Protein AF-A0A498EK33-F1 (afdb_monomer_lite)

Structure (mmCIF, N/CA/C/O backbone):
data_AF-A0A498EK33-F1
#
_entry.id   AF-A0A498EK33-F1
#
loop_
_atom_site.group_PDB
_atom_site.id
_atom_site.type_symbol
_atom_site.label_atom_id
_atom_site.label_alt_id
_atom_site.label_comp_id
_atom_site.label_asym_id
_atom_site.label_entity_id
_atom_site.label_seq_id
_atom_site.pdbx_PDB_ins_code
_atom_site.Cartn_x
_atom_site.Cartn_y
_atom_site.Cartn_z
_atom_site.occupancy
_atom_site.B_iso_or_equiv
_atom_site.auth_seq_id
_atom_site.auth_comp_id
_atom_site.auth_asym_id
_atom_site.auth_atom_id
_atom_site.pdbx_PDB_model_num
ATOM 1 N N . HIS A 1 1 ? 3.621 -4.346 -9.866 1.00 71.25 1 HIS A N 1
ATOM 2 C CA . HIS A 1 1 ? 2.943 -3.528 -8.829 1.00 71.25 1 HIS A CA 1
ATOM 3 C C . HIS A 1 1 ? 1.526 -3.121 -9.201 1.00 71.25 1 HIS A C 1
ATOM 5 O O . HIS A 1 1 ? 0.666 -3.201 -8.338 1.00 71.25 1 HIS A O 1
ATOM 11 N N . ARG A 1 2 ? 1.240 -2.790 -10.467 1.00 77.56 2 ARG A N 1
ATOM 12 C CA . ARG A 1 2 ? -0.102 -2.423 -10.957 1.00 77.56 2 ARG A CA 1
ATOM 13 C C . ARG A 1 2 ? -1.244 -3.352 -10.504 1.00 77.56 2 ARG A C 1
ATOM 15 O O . ARG A 1 2 ? -2.271 -2.870 -10.050 1.00 77.56 2 ARG A O 1
ATOM 22 N N . ALA A 1 3 ? -1.037 -4.673 -10.522 1.00 79.00 3 ALA A N 1
ATOM 23 C CA . ALA A 1 3 ? -2.036 -5.645 -10.056 1.00 79.00 3 ALA A CA 1
ATOM 24 C C . ALA A 1 3 ? -2.387 -5.533 -8.556 1.00 79.00 3 ALA A C 1
ATOM 26 O O . ALA A 1 3 ? -3.528 -5.795 -8.184 1.00 79.00 3 ALA A O 1
ATOM 27 N N . LEU A 1 4 ? -1.437 -5.124 -7.702 1.00 83.62 4 LEU A N 1
ATOM 28 C CA . LEU A 1 4 ? -1.704 -4.874 -6.278 1.00 83.62 4 LEU A CA 1
ATOM 29 C C . LEU A 1 4 ? -2.615 -3.663 -6.103 1.00 83.62 4 LEU A C 1
ATOM 31 O O . LEU A 1 4 ? -3.610 -3.752 -5.394 1.00 83.62 4 LEU A O 1
ATOM 35 N N . LEU A 1 5 ? -2.302 -2.567 -6.794 1.00 85.81 5 LEU A N 1
ATOM 36 C CA . LEU A 1 5 ? -3.097 -1.340 -6.743 1.00 85.81 5 LEU A CA 1
ATOM 37 C C . LEU A 1 5 ? -4.504 -1.569 -7.299 1.00 85.81 5 LEU A C 1
ATOM 39 O O . LEU A 1 5 ? -5.484 -1.196 -6.667 1.00 85.81 5 LEU A O 1
ATOM 43 N N . HIS A 1 6 ? -4.613 -2.278 -8.424 1.00 85.38 6 HIS A N 1
ATOM 44 C CA . HIS A 1 6 ? -5.902 -2.650 -8.997 1.00 85.38 6 HIS A CA 1
ATOM 45 C C . HIS A 1 6 ? -6.741 -3.486 -8.023 1.00 85.38 6 HIS A C 1
ATOM 47 O O . HIS A 1 6 ? -7.919 -3.207 -7.827 1.00 85.38 6 HIS A O 1
ATOM 53 N N . LYS A 1 7 ? -6.135 -4.483 -7.362 1.00 86.12 7 LYS A N 1
ATOM 54 C CA . LYS A 1 7 ? -6.840 -5.285 -6.357 1.00 86.12 7 LYS A CA 1
ATOM 55 C C . LYS A 1 7 ? -7.275 -4.443 -5.152 1.00 86.12 7 LYS A C 1
ATOM 57 O O . LYS A 1 7 ? -8.360 -4.682 -4.636 1.00 86.12 7 LYS A O 1
ATOM 62 N N . ALA A 1 8 ? -6.470 -3.466 -4.734 1.00 88.56 8 ALA A N 1
ATOM 63 C CA . ALA A 1 8 ? -6.821 -2.549 -3.650 1.00 88.56 8 ALA A CA 1
ATOM 64 C C . ALA A 1 8 ? -8.044 -1.691 -3.989 1.00 88.56 8 ALA A C 1
ATOM 66 O O . ALA A 1 8 ? -8.980 -1.653 -3.196 1.00 88.56 8 ALA A O 1
ATOM 67 N N . PHE A 1 9 ? -8.086 -1.094 -5.183 1.00 88.56 9 PHE A N 1
ATOM 68 C CA . PHE A 1 9 ? -9.266 -0.361 -5.644 1.00 88.56 9 PHE A CA 1
ATOM 69 C C . PHE A 1 9 ? -10.498 -1.263 -5.778 1.00 88.56 9 PHE A C 1
ATOM 71 O O . PHE A 1 9 ? -11.576 -0.891 -5.328 1.00 88.56 9 PHE A O 1
ATOM 78 N N . GLN A 1 10 ? -10.343 -2.483 -6.307 1.00 86.31 10 GLN A N 1
ATOM 79 C CA . GLN A 1 10 ? -11.446 -3.447 -6.374 1.00 86.31 10 GLN A CA 1
ATOM 80 C C . GLN A 1 10 ? -12.017 -3.785 -4.997 1.00 86.31 10 GLN A C 1
ATOM 82 O O . GLN A 1 10 ? -13.231 -3.807 -4.851 1.00 86.31 10 GLN A O 1
ATOM 87 N N . THR A 1 11 ? -11.164 -4.058 -4.007 1.00 85.56 11 THR A N 1
ATOM 88 C CA . THR A 1 11 ? -11.608 -4.331 -2.633 1.00 85.56 11 THR A CA 1
ATOM 89 C C . THR A 1 11 ? -12.319 -3.108 -2.047 1.00 85.56 11 THR A C 1
ATOM 91 O O . THR A 1 11 ? -13.448 -3.224 -1.586 1.00 85.56 11 THR A O 1
ATOM 94 N N . ALA A 1 12 ? -11.716 -1.919 -2.148 1.00 85.25 12 ALA A N 1
ATOM 95 C CA . ALA A 1 12 ? -12.296 -0.698 -1.591 1.00 85.25 12 ALA A CA 1
ATOM 96 C C . ALA A 1 12 ? -13.637 -0.309 -2.243 1.00 85.25 12 ALA A C 1
ATOM 98 O O . ALA A 1 12 ? -14.497 0.256 -1.580 1.00 85.25 12 ALA A O 1
ATOM 99 N N . SER A 1 13 ? -13.843 -0.612 -3.527 1.00 79.75 13 SER A N 1
ATOM 100 C CA . SER A 1 13 ? -15.090 -0.290 -4.231 1.00 79.75 13 SER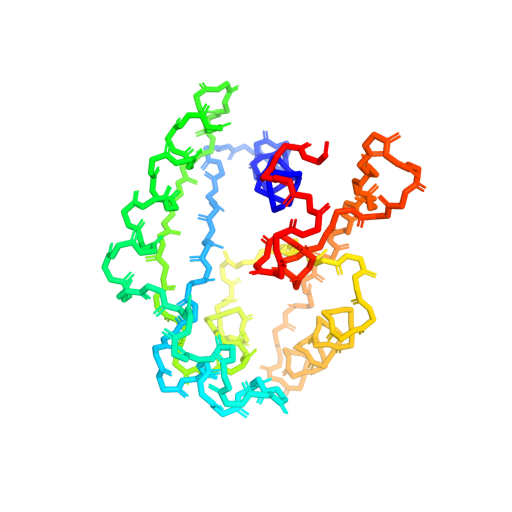 A CA 1
ATOM 101 C C . SER A 1 13 ? -16.193 -1.349 -4.120 1.00 79.75 13 SER A C 1
ATOM 103 O O . SER A 1 13 ? -17.302 -1.080 -4.577 1.00 79.75 13 SER A O 1
ATOM 105 N N . HIS A 1 14 ? -15.925 -2.546 -3.587 1.00 66.31 14 HIS A N 1
ATOM 106 C CA . HIS A 1 14 ? -16.909 -3.642 -3.567 1.00 66.31 14 HIS A CA 1
ATOM 107 C C . HIS A 1 14 ? -17.502 -3.928 -2.178 1.00 66.31 14 HIS A C 1
ATOM 109 O O . HIS A 1 14 ? -18.610 -4.459 -2.100 1.00 66.31 14 HIS A O 1
ATOM 115 N N . ASP A 1 15 ? -16.823 -3.534 -1.098 1.00 56.31 15 ASP A N 1
ATOM 116 C CA . ASP A 1 15 ? -17.245 -3.819 0.277 1.00 56.31 15 ASP A CA 1
ATOM 117 C C . ASP A 1 15 ? -17.952 -2.614 0.936 1.00 56.31 15 ASP A C 1
ATOM 119 O O . ASP A 1 15 ? -17.363 -1.867 1.712 1.00 56.31 15 ASP A O 1
ATOM 123 N N . GLY A 1 16 ? -19.252 -2.430 0.656 1.00 54.56 16 GLY A N 1
ATOM 124 C CA . GLY A 1 16 ? -20.151 -1.612 1.493 1.00 54.56 16 GLY A CA 1
ATOM 125 C C . GLY A 1 16 ? -20.913 -0.466 0.812 1.00 54.56 16 GLY A C 1
ATOM 126 O O . GLY A 1 16 ? -20.858 -0.258 -0.395 1.00 54.56 16 GLY A O 1
ATOM 127 N N . SER A 1 17 ? -21.702 0.263 1.614 1.00 49.25 17 SER A N 1
ATOM 128 C CA . SER A 1 17 ? -22.398 1.491 1.195 1.00 49.25 17 SER A CA 1
ATOM 129 C C . SER A 1 17 ? -21.497 2.703 1.440 1.00 49.25 17 SER A C 1
ATOM 131 O O . SER A 1 17 ? -21.361 3.138 2.581 1.00 49.25 17 SER A O 1
ATOM 133 N N . GLY A 1 18 ? -20.896 3.244 0.382 1.00 60.97 18 GLY A N 1
ATOM 134 C CA . GLY A 1 18 ? -20.038 4.430 0.434 1.00 60.97 18 GLY A CA 1
ATOM 135 C C . GLY A 1 18 ? -18.930 4.386 -0.617 1.00 60.97 18 GLY A C 1
ATOM 136 O O . GLY A 1 18 ? -18.663 3.338 -1.201 1.00 60.97 18 GLY A O 1
ATOM 137 N N . ASP A 1 19 ? -18.286 5.525 -0.852 1.00 72.75 19 ASP A N 1
ATOM 138 C CA . ASP A 1 19 ? -17.071 5.594 -1.662 1.00 72.75 19 ASP A CA 1
ATOM 139 C C . ASP A 1 19 ? -15.907 5.095 -0.793 1.00 72.75 19 ASP A C 1
ATOM 141 O O . ASP A 1 19 ? -15.514 5.763 0.165 1.00 72.75 19 ASP A O 1
ATOM 145 N N . GLY A 1 20 ? -15.399 3.887 -1.059 1.00 85.56 20 GLY A N 1
ATOM 146 C CA . GLY A 1 20 ? -14.288 3.315 -0.292 1.00 85.56 20 GLY A CA 1
ATOM 147 C C . GLY A 1 20 ? -13.011 4.157 -0.349 1.00 85.56 20 GLY A C 1
ATOM 148 O O . GLY A 1 20 ? -12.899 5.124 -1.107 1.00 85.56 20 GLY A O 1
ATOM 149 N N . HIS A 1 21 ? -12.011 3.785 0.448 1.00 90.31 21 HIS A N 1
ATOM 150 C CA . HIS A 1 21 ? -10.757 4.531 0.532 1.00 90.31 21 HIS A CA 1
ATOM 151 C C . HIS A 1 21 ? -9.537 3.607 0.527 1.00 90.31 21 HIS A C 1
ATOM 153 O O . HIS A 1 21 ? -9.468 2.642 1.286 1.00 90.31 21 HIS A O 1
ATOM 159 N N . VAL A 1 22 ? -8.556 3.914 -0.323 1.00 90.44 22 VAL A N 1
ATOM 160 C CA . VAL A 1 22 ? -7.307 3.158 -0.458 1.00 90.44 22 VAL A CA 1
ATOM 161 C C . VAL A 1 22 ? -6.149 3.939 0.155 1.00 90.44 22 VAL A C 1
ATOM 163 O O . VAL A 1 22 ? -5.768 4.999 -0.335 1.00 90.44 22 VAL A O 1
ATOM 166 N N . ILE A 1 23 ? -5.515 3.367 1.178 1.00 90.25 23 ILE A N 1
ATOM 167 C CA . ILE A 1 23 ? -4.294 3.920 1.772 1.00 90.25 23 ILE A CA 1
ATOM 168 C C . ILE A 1 23 ? -3.088 3.206 1.167 1.00 90.25 23 ILE A C 1
ATOM 170 O O . ILE A 1 23 ? -2.893 2.006 1.374 1.00 90.25 23 ILE A O 1
ATOM 174 N N . VAL A 1 24 ? -2.242 3.946 0.452 1.00 88.81 24 VAL A N 1
ATOM 175 C CA . VAL A 1 24 ? -1.009 3.407 -0.128 1.00 88.81 24 VAL A CA 1
ATOM 176 C C . VAL A 1 24 ? 0.196 3.917 0.647 1.00 88.81 24 VAL A C 1
ATOM 178 O O . VAL A 1 24 ? 0.567 5.087 0.581 1.00 88.81 24 VAL A O 1
ATOM 181 N N . GLY A 1 25 ? 0.840 3.012 1.379 1.00 87.81 25 GLY A N 1
ATOM 182 C CA . GLY A 1 25 ? 2.073 3.310 2.092 1.00 87.81 25 GLY A CA 1
ATOM 183 C C . GLY A 1 25 ? 3.290 3.335 1.163 1.00 87.81 25 GLY A C 1
ATOM 184 O O . GLY A 1 25 ? 3.646 2.314 0.573 1.00 87.81 25 GLY A O 1
ATOM 185 N N . LEU A 1 26 ? 3.972 4.478 1.074 1.00 85.38 26 LEU A N 1
ATOM 186 C CA . LEU A 1 26 ? 5.236 4.630 0.358 1.00 85.38 26 LEU A CA 1
ATOM 187 C C . LEU A 1 26 ? 6.408 4.685 1.343 1.00 85.38 26 LEU A C 1
ATOM 189 O O . LEU A 1 26 ? 6.521 5.600 2.154 1.00 85.38 26 LEU A O 1
ATOM 193 N N . THR A 1 27 ? 7.315 3.715 1.240 1.00 83.38 27 THR A N 1
ATOM 194 C CA . THR A 1 27 ? 8.515 3.611 2.085 1.00 83.38 27 THR A CA 1
ATOM 195 C C . THR A 1 27 ? 9.395 4.859 1.988 1.00 83.38 27 THR A C 1
ATOM 197 O O . THR A 1 27 ? 9.815 5.250 0.885 1.00 83.38 27 THR A O 1
ATOM 200 N N . SER A 1 28 ? 9.712 5.438 3.146 1.00 81.50 28 SER A N 1
ATOM 201 C CA . SER A 1 28 ? 10.662 6.535 3.288 1.00 81.50 28 SER A CA 1
ATOM 202 C C . SER A 1 28 ? 12.082 6.121 2.873 1.00 81.50 28 SER A C 1
ATOM 204 O O . SER A 1 28 ? 12.386 4.924 2.819 1.00 81.50 28 SER A O 1
ATOM 206 N N . PRO A 1 29 ? 12.962 7.070 2.509 1.00 76.06 29 PRO A N 1
ATOM 207 C CA . PRO A 1 29 ? 14.363 6.765 2.207 1.00 76.06 29 PRO A CA 1
ATOM 208 C C . PRO A 1 29 ? 15.083 6.017 3.340 1.00 76.06 29 PRO A C 1
ATOM 210 O O . PRO A 1 29 ? 15.837 5.076 3.085 1.00 76.06 29 PRO A O 1
ATOM 213 N N . GLU A 1 30 ? 14.810 6.393 4.587 1.00 75.56 30 GLU A N 1
ATOM 214 C CA . GLU A 1 30 ? 15.437 5.834 5.784 1.00 75.56 30 GLU A CA 1
ATOM 215 C C . GLU A 1 30 ? 15.019 4.369 5.958 1.00 75.56 30 GLU A C 1
ATOM 217 O O . GLU A 1 30 ? 15.859 3.468 5.966 1.00 75.56 30 GLU A O 1
ATOM 222 N N . LEU A 1 31 ? 13.709 4.106 5.931 1.00 72.25 31 LEU A N 1
ATOM 223 C CA . LEU A 1 31 ? 13.169 2.753 6.032 1.00 72.25 31 LEU A CA 1
ATOM 224 C C . LEU A 1 31 ? 13.570 1.877 4.834 1.00 72.25 31 LEU A C 1
ATOM 226 O O . LEU A 1 31 ? 13.773 0.664 4.962 1.00 72.25 31 LEU A O 1
ATOM 230 N N . ALA A 1 32 ? 13.686 2.470 3.644 1.00 69.12 32 ALA A N 1
ATOM 231 C CA . ALA A 1 32 ? 14.138 1.761 2.455 1.00 69.12 32 ALA A CA 1
ATOM 232 C C . ALA A 1 32 ? 15.591 1.289 2.585 1.00 69.12 32 ALA A C 1
ATOM 234 O O . ALA A 1 32 ? 15.916 0.221 2.067 1.00 69.12 32 ALA A O 1
ATOM 235 N N . THR A 1 33 ? 16.426 2.045 3.297 1.00 69.25 33 THR A N 1
ATOM 236 C CA . THR A 1 33 ? 17.821 1.687 3.570 1.00 69.25 33 THR A CA 1
ATOM 237 C C . THR A 1 33 ? 17.910 0.539 4.576 1.00 69.25 33 THR A C 1
ATOM 239 O O . THR A 1 33 ? 18.641 -0.418 4.350 1.00 69.25 33 THR A O 1
ATOM 242 N N . GLU A 1 34 ? 17.105 0.571 5.640 1.00 66.50 34 GLU A N 1
ATOM 243 C CA . GLU A 1 34 ? 17.126 -0.454 6.696 1.00 66.50 34 GLU A CA 1
ATOM 244 C C . GLU A 1 34 ? 16.533 -1.803 6.267 1.00 66.50 34 GLU A C 1
ATOM 246 O O . GLU A 1 34 ? 16.952 -2.868 6.718 1.00 66.50 34 GLU A O 1
ATOM 251 N N . THR A 1 35 ? 15.509 -1.782 5.411 1.00 64.50 35 THR A N 1
ATOM 252 C CA . THR A 1 35 ? 14.713 -2.986 5.114 1.00 64.50 35 THR A CA 1
ATOM 253 C C . THR A 1 35 ? 15.159 -3.747 3.869 1.00 64.50 35 THR A C 1
ATOM 255 O O . THR A 1 35 ? 14.641 -4.850 3.604 1.00 64.50 35 THR A O 1
ATOM 258 N N . ARG A 1 36 ? 16.086 -3.169 3.097 1.00 68.25 36 ARG A N 1
ATOM 259 C CA . ARG A 1 36 ? 16.642 -3.760 1.879 1.00 68.25 36 ARG A CA 1
ATOM 260 C C . ARG A 1 36 ? 17.936 -4.495 2.181 1.00 68.25 36 ARG A C 1
ATOM 262 O O . ARG A 1 36 ? 18.783 -4.037 2.928 1.00 68.25 36 ARG A O 1
ATOM 269 N N . SER A 1 37 ? 18.065 -5.665 1.569 1.00 60.38 37 SER A N 1
ATOM 270 C CA . SER A 1 37 ? 19.197 -6.567 1.782 1.00 60.38 37 SER A CA 1
ATOM 271 C C . SER A 1 37 ? 20.459 -6.157 1.018 1.00 60.38 37 SER A C 1
ATOM 273 O O . SER A 1 37 ? 21.496 -6.775 1.215 1.00 60.38 37 SER A O 1
ATOM 275 N N . ASP A 1 38 ? 20.370 -5.155 0.143 1.00 60.66 38 ASP A N 1
ATOM 276 C CA . ASP A 1 38 ? 21.450 -4.746 -0.749 1.00 60.66 38 ASP A CA 1
ATOM 277 C C . ASP A 1 38 ? 21.523 -3.206 -0.819 1.00 60.66 38 ASP A C 1
ATOM 279 O O . ASP A 1 38 ? 20.534 -2.575 -1.212 1.00 60.66 38 ASP A O 1
ATOM 283 N N . PRO A 1 39 ? 22.660 -2.593 -0.442 1.00 57.66 39 PRO A N 1
ATOM 284 C CA . PRO A 1 39 ? 22.843 -1.144 -0.470 1.00 57.66 39 PRO A CA 1
ATOM 285 C C . PRO A 1 39 ? 22.796 -0.547 -1.884 1.00 57.66 39 PRO A C 1
ATOM 287 O O . PRO A 1 39 ? 22.328 0.575 -2.054 1.00 57.66 39 PRO A O 1
ATOM 290 N N . THR A 1 40 ? 23.202 -1.292 -2.918 1.00 58.06 40 THR A N 1
ATOM 291 C CA . THR A 1 40 ? 23.188 -0.796 -4.312 1.00 58.06 40 THR A CA 1
ATOM 292 C C . THR A 1 40 ? 21.760 -0.552 -4.809 1.00 58.06 40 THR A C 1
ATOM 294 O O . THR A 1 40 ? 21.477 0.384 -5.556 1.00 58.06 40 THR A O 1
ATOM 297 N N . HIS A 1 41 ? 20.810 -1.330 -4.289 1.00 59.62 41 HIS A N 1
ATOM 298 C CA . HIS A 1 41 ? 19.385 -1.155 -4.537 1.00 59.62 41 HIS A CA 1
ATOM 299 C C . HIS A 1 41 ? 18.784 0.080 -3.844 1.00 59.62 41 HIS A C 1
ATOM 301 O O . HIS A 1 41 ? 17.635 0.432 -4.139 1.00 59.62 41 HIS A O 1
ATOM 307 N N . VAL A 1 42 ? 19.502 0.696 -2.901 1.00 60.47 42 VAL A N 1
ATOM 308 C CA . VAL A 1 42 ? 19.120 1.961 -2.258 1.00 60.47 42 VAL A CA 1
ATOM 309 C C . VAL A 1 42 ? 19.562 3.138 -3.118 1.00 60.47 42 VAL A C 1
ATOM 311 O O . VAL A 1 42 ? 18.776 4.050 -3.325 1.00 60.47 42 VAL A O 1
ATOM 314 N N . GLU A 1 43 ? 20.753 3.087 -3.711 1.00 57.91 43 GLU A N 1
ATOM 315 C CA . GLU A 1 43 ? 21.229 4.136 -4.629 1.00 57.91 43 GLU A CA 1
ATOM 316 C C . GLU A 1 43 ? 20.405 4.200 -5.925 1.00 57.91 43 GLU A C 1
ATOM 318 O O . GLU A 1 43 ? 20.209 5.264 -6.501 1.00 57.91 43 GLU A O 1
ATOM 323 N N . GLN A 1 44 ? 19.854 3.063 -6.354 1.00 60.19 44 GLN A N 1
ATOM 324 C CA . GLN A 1 44 ? 18.931 2.980 -7.490 1.00 60.19 44 GLN A CA 1
ATOM 325 C C . GLN A 1 44 ? 17.481 3.361 -7.141 1.00 60.19 44 GLN A C 1
ATOM 327 O O . GLN A 1 44 ? 16.602 3.321 -8.007 1.00 60.19 44 GLN A O 1
ATOM 332 N N . LEU A 1 45 ? 17.175 3.679 -5.878 1.00 65.62 45 LEU A N 1
ATOM 333 C CA . LEU A 1 45 ? 15.896 4.296 -5.547 1.00 65.62 45 LEU A CA 1
ATOM 334 C C . LEU A 1 45 ? 15.955 5.769 -5.937 1.00 65.62 45 LEU A C 1
ATOM 336 O O . LEU A 1 45 ? 16.693 6.545 -5.340 1.00 65.62 45 LEU A O 1
ATOM 340 N N . GLY A 1 46 ? 15.110 6.159 -6.891 1.00 69.56 46 GLY A N 1
ATOM 341 C CA . GLY A 1 46 ? 14.847 7.571 -7.157 1.00 69.56 46 GLY A CA 1
ATOM 342 C C . GLY A 1 46 ? 14.391 8.317 -5.897 1.00 69.56 46 GLY A C 1
ATOM 343 O O . GLY A 1 46 ? 13.969 7.702 -4.899 1.00 69.56 46 GLY A O 1
ATOM 344 N N . ALA A 1 47 ? 14.455 9.650 -5.956 1.00 83.12 47 ALA A N 1
ATOM 345 C CA . ALA A 1 47 ? 14.070 10.504 -4.843 1.00 83.12 47 ALA A CA 1
ATOM 346 C C . ALA A 1 47 ? 12.654 10.157 -4.362 1.00 83.12 47 ALA A C 1
ATOM 348 O O . ALA A 1 47 ? 11.800 9.702 -5.129 1.00 83.12 47 ALA A O 1
ATOM 349 N N . TYR A 1 48 ? 12.405 10.325 -3.064 1.00 83.75 48 TYR A N 1
ATOM 350 C CA . TYR A 1 48 ? 11.096 10.016 -2.488 1.00 83.75 48 TYR A CA 1
ATOM 351 C C . TYR A 1 48 ? 9.964 10.737 -3.232 1.00 83.75 48 TYR A C 1
ATOM 353 O O . TYR A 1 48 ? 8.959 10.107 -3.559 1.00 83.75 48 TYR A O 1
ATOM 361 N N . ASP A 1 49 ? 10.165 12.013 -3.567 1.00 85.12 49 ASP A N 1
ATOM 362 C CA . ASP A 1 49 ? 9.173 12.829 -4.269 1.00 85.12 49 ASP A CA 1
ATOM 363 C C . ASP A 1 49 ? 8.927 12.362 -5.708 1.00 85.12 49 ASP A C 1
ATOM 365 O O . ASP A 1 49 ? 7.777 12.349 -6.152 1.00 85.12 49 ASP A O 1
ATOM 369 N N . ASP A 1 50 ? 9.958 11.880 -6.408 1.00 86.69 50 ASP A N 1
ATOM 370 C CA . ASP A 1 50 ? 9.806 11.288 -7.743 1.00 86.69 50 ASP A CA 1
ATOM 371 C C . ASP A 1 50 ? 8.975 10.004 -7.666 1.00 86.69 50 ASP A C 1
ATOM 373 O O . ASP A 1 50 ? 8.020 9.815 -8.420 1.00 86.69 50 ASP A O 1
ATOM 377 N N . ARG A 1 51 ? 9.284 9.135 -6.692 1.00 88.25 51 ARG A N 1
ATOM 378 C CA . ARG A 1 51 ? 8.528 7.897 -6.449 1.00 88.25 51 ARG A CA 1
ATOM 379 C C . ARG A 1 51 ? 7.083 8.183 -6.061 1.00 88.25 51 ARG A C 1
ATOM 381 O O . ARG A 1 51 ? 6.186 7.487 -6.529 1.00 88.25 51 ARG A O 1
ATOM 388 N N . ARG A 1 52 ? 6.853 9.198 -5.223 1.00 90.50 52 ARG A N 1
ATOM 389 C CA . ARG A 1 52 ? 5.514 9.647 -4.830 1.00 90.50 52 ARG A CA 1
ATOM 390 C C . ARG A 1 52 ? 4.739 10.159 -6.038 1.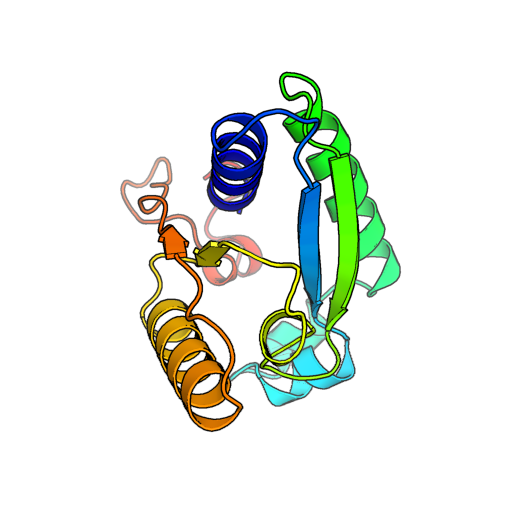00 90.50 52 ARG A C 1
ATOM 392 O O . ARG A 1 52 ? 3.582 9.793 -6.196 1.00 90.50 52 ARG A O 1
ATOM 399 N N . SER A 1 53 ? 5.362 10.979 -6.879 1.00 89.25 53 SER A N 1
ATOM 400 C CA . SER A 1 53 ? 4.715 11.580 -8.052 1.00 89.25 53 SER A CA 1
ATOM 401 C C . SER A 1 53 ? 4.380 10.535 -9.116 1.00 89.25 53 SER A C 1
ATOM 403 O O . SER A 1 53 ? 3.275 10.540 -9.660 1.00 89.25 53 SER A O 1
ATOM 405 N N . ALA A 1 54 ? 5.291 9.587 -9.355 1.00 88.56 54 ALA A N 1
ATOM 406 C CA . ALA A 1 54 ? 5.039 8.444 -10.227 1.00 88.56 54 ALA A CA 1
ATOM 407 C C . ALA A 1 54 ? 3.894 7.570 -9.690 1.00 88.56 54 ALA A C 1
ATOM 409 O O . ALA A 1 54 ? 2.991 7.208 -10.439 1.00 88.56 54 ALA A O 1
ATOM 410 N N . LEU A 1 55 ? 3.889 7.281 -8.383 1.00 88.06 55 LEU A N 1
ATOM 411 C CA . LEU A 1 55 ? 2.815 6.520 -7.747 1.00 88.06 55 LEU A CA 1
ATOM 412 C C . LEU A 1 55 ? 1.466 7.243 -7.835 1.00 88.06 55 LEU A C 1
ATOM 414 O O . LEU A 1 55 ? 0.476 6.603 -8.162 1.00 88.06 55 LEU A O 1
ATOM 418 N N . ALA A 1 56 ? 1.423 8.550 -7.572 1.00 90.50 56 ALA A N 1
ATOM 419 C CA . ALA A 1 56 ? 0.200 9.344 -7.686 1.00 90.50 56 ALA A CA 1
ATOM 420 C C . ALA A 1 56 ? -0.366 9.294 -9.111 1.00 90.50 56 ALA A C 1
ATOM 422 O O . ALA A 1 56 ? -1.536 8.984 -9.288 1.00 90.50 56 ALA A O 1
ATOM 423 N N . SER A 1 57 ? 0.492 9.471 -10.121 1.00 90.94 57 SER A N 1
ATOM 424 C CA . SER A 1 57 ? 0.082 9.401 -11.530 1.00 90.94 57 SER A CA 1
ATOM 425 C C . SER A 1 57 ? -0.495 8.029 -11.904 1.00 90.94 57 SER A C 1
ATOM 427 O O . SER A 1 57 ? -1.485 7.946 -12.625 1.00 90.94 57 SER A O 1
ATOM 429 N N . GLU A 1 58 ? 0.100 6.942 -11.403 1.00 88.56 58 GLU A N 1
ATOM 430 C CA . GLU A 1 58 ? -0.430 5.588 -11.608 1.00 88.56 58 GLU A CA 1
ATOM 431 C C . GLU A 1 58 ? -1.752 5.360 -10.864 1.00 88.56 58 GLU A C 1
ATOM 433 O O . GLU A 1 58 ? -2.647 4.714 -11.404 1.00 88.56 58 GLU A O 1
ATOM 438 N N . LEU A 1 59 ? -1.894 5.870 -9.636 1.00 90.19 59 LEU A N 1
ATOM 439 C CA . LEU A 1 59 ? -3.130 5.755 -8.858 1.00 90.19 59 LEU A CA 1
ATOM 440 C C . LEU A 1 59 ? -4.278 6.539 -9.495 1.00 90.19 59 LEU A C 1
ATOM 442 O O . LEU A 1 59 ? -5.381 6.005 -9.550 1.00 90.19 59 LEU A O 1
ATOM 446 N N . ASP A 1 60 ? -4.017 7.732 -10.032 1.00 89.75 60 ASP A N 1
ATOM 447 C CA . ASP A 1 60 ? -5.011 8.520 -10.770 1.00 89.75 60 ASP A CA 1
ATOM 448 C C . ASP A 1 60 ? -5.542 7.747 -11.984 1.00 89.75 60 ASP A C 1
ATOM 450 O O . ASP A 1 60 ? -6.751 7.614 -12.161 1.00 89.75 60 ASP A O 1
ATOM 454 N N . GLN A 1 61 ? -4.648 7.160 -12.787 1.00 89.19 61 GLN A N 1
ATOM 455 C CA . GLN A 1 61 ? -5.039 6.379 -13.967 1.00 89.19 61 GLN A CA 1
ATOM 456 C C . GLN A 1 61 ? -5.754 5.070 -13.608 1.00 89.19 61 GLN A C 1
ATOM 458 O O . GLN A 1 61 ? -6.674 4.641 -14.299 1.00 89.19 61 GLN A O 1
ATOM 463 N N . LEU A 1 62 ? -5.300 4.384 -12.557 1.00 86.38 62 LEU A N 1
ATOM 464 C CA . LEU A 1 62 ? -5.880 3.110 -12.131 1.00 86.38 62 LEU A CA 1
ATOM 465 C C . LEU A 1 62 ? -7.201 3.268 -11.393 1.00 86.38 62 LEU A C 1
ATOM 467 O O . LEU A 1 62 ? -8.007 2.341 -11.438 1.00 86.38 62 LEU A O 1
ATOM 471 N N . GLY A 1 63 ? -7.375 4.385 -10.692 1.00 86.50 63 GLY A N 1
ATOM 472 C CA . GLY A 1 63 ? -8.550 4.709 -9.898 1.00 86.50 63 GLY A CA 1
ATOM 473 C C . GLY A 1 63 ? -9.725 5.212 -10.732 1.00 86.50 63 GLY A C 1
ATOM 474 O O . GLY A 1 63 ? -10.851 5.085 -10.279 1.00 86.50 63 GLY A O 1
ATOM 475 N N . GLU A 1 64 ? -9.502 5.702 -11.958 1.00 87.31 64 GLU A N 1
ATOM 476 C CA . GLU A 1 64 ? -10.546 6.256 -12.840 1.00 87.31 64 GLU A CA 1
ATOM 477 C C . GLU A 1 64 ? -11.825 5.391 -12.990 1.00 87.31 64 GLU A C 1
ATOM 479 O O . GLU A 1 64 ? -12.922 5.950 -12.933 1.00 87.31 64 GLU A O 1
ATOM 484 N N . PRO A 1 65 ? -11.759 4.050 -13.144 1.00 87.56 65 PRO A N 1
ATOM 485 C CA . PRO A 1 65 ? -12.961 3.216 -13.233 1.00 87.56 65 PRO A CA 1
ATOM 486 C C . PRO A 1 65 ? -13.606 2.883 -11.873 1.00 87.56 65 PRO A C 1
ATOM 488 O O . PRO A 1 65 ? -14.603 2.159 -11.839 1.00 87.56 65 PRO A O 1
ATOM 491 N N . TYR A 1 66 ? -13.046 3.362 -10.761 1.00 86.44 66 TYR A N 1
ATOM 492 C CA . TYR A 1 66 ? -13.480 3.071 -9.397 1.00 86.44 66 TYR A CA 1
ATOM 493 C C . TYR A 1 66 ? -14.033 4.324 -8.717 1.00 86.44 66 TYR A C 1
ATOM 495 O O . TYR A 1 66 ? -13.601 5.443 -8.970 1.00 86.44 66 TYR A O 1
ATOM 503 N N . THR A 1 67 ? -14.981 4.138 -7.800 1.00 85.56 67 THR A N 1
ATOM 504 C CA . THR A 1 67 ? -15.483 5.234 -6.953 1.00 85.56 67 THR A CA 1
ATOM 505 C C . THR A 1 67 ? -14.613 5.462 -5.720 1.00 85.56 67 THR A C 1
ATOM 507 O O . THR A 1 67 ? -14.752 6.478 -5.045 1.00 85.56 67 THR A O 1
ATOM 510 N N . ALA A 1 68 ? -13.719 4.518 -5.407 1.00 88.38 68 ALA A N 1
ATOM 511 C CA . ALA A 1 68 ? -12.876 4.605 -4.229 1.00 88.38 68 ALA A CA 1
ATOM 512 C C . ALA A 1 68 ? -11.845 5.735 -4.360 1.00 88.38 68 ALA A C 1
ATOM 514 O O . ALA A 1 68 ? -11.132 5.853 -5.357 1.00 88.38 68 ALA A O 1
ATOM 515 N N . THR A 1 69 ? -11.734 6.537 -3.307 1.00 90.62 69 THR A N 1
ATOM 516 C CA . THR A 1 69 ? -10.693 7.561 -3.172 1.00 90.62 69 THR A CA 1
ATOM 517 C C . THR A 1 69 ? -9.378 6.932 -2.715 1.00 90.62 69 THR A C 1
ATOM 519 O O . THR A 1 69 ? -9.345 5.774 -2.296 1.00 90.62 69 THR A O 1
ATOM 522 N N . TYR A 1 70 ? -8.275 7.681 -2.770 1.00 93.06 70 TYR A N 1
ATOM 523 C CA . TYR A 1 70 ? -6.992 7.190 -2.278 1.00 93.06 70 TYR A CA 1
ATOM 524 C C . TYR A 1 70 ? -6.181 8.270 -1.557 1.00 93.06 70 TYR A C 1
ATOM 526 O O . TYR A 1 70 ? -6.337 9.465 -1.808 1.00 93.06 70 TYR A O 1
ATOM 534 N N . GLU A 1 71 ? -5.273 7.835 -0.686 1.00 92.06 71 GLU A N 1
ATOM 535 C CA . GLU A 1 71 ? -4.216 8.666 -0.116 1.00 92.06 71 GLU A CA 1
ATOM 536 C C . GLU A 1 71 ? -2.858 7.949 -0.170 1.00 92.06 71 GLU A C 1
ATOM 538 O O . GLU A 1 71 ? -2.772 6.720 -0.103 1.00 92.06 71 GLU A O 1
ATOM 543 N N . ILE A 1 72 ? -1.775 8.724 -0.283 1.00 91.12 72 ILE A N 1
ATOM 544 C CA . ILE A 1 72 ? -0.404 8.209 -0.189 1.00 91.12 72 ILE A CA 1
ATOM 545 C C . ILE A 1 72 ? 0.181 8.649 1.147 1.00 91.12 72 ILE A C 1
ATOM 547 O O . ILE A 1 72 ? 0.358 9.846 1.384 1.00 91.12 72 ILE A O 1
ATOM 551 N N . VAL A 1 73 ? 0.548 7.682 1.984 1.00 90.00 73 VAL A N 1
ATOM 552 C CA . VAL A 1 73 ? 1.134 7.927 3.307 1.00 90.00 73 VAL A CA 1
ATOM 553 C C . VAL A 1 73 ? 2.601 7.520 3.299 1.00 90.00 73 VAL A C 1
ATOM 555 O O . VAL A 1 73 ? 2.963 6.462 2.785 1.00 90.00 73 VAL A O 1
ATOM 558 N N . ARG A 1 74 ? 3.465 8.353 3.883 1.00 86.75 74 ARG A N 1
ATOM 559 C CA . ARG A 1 74 ? 4.871 7.999 4.102 1.00 86.75 74 ARG A CA 1
ATOM 560 C C . ARG A 1 74 ? 4.958 6.898 5.158 1.00 86.75 74 ARG A C 1
ATOM 562 O O . ARG A 1 74 ? 4.380 7.028 6.232 1.00 86.75 74 ARG A O 1
ATOM 569 N N . LEU A 1 75 ? 5.687 5.828 4.859 1.00 84.31 75 LEU A N 1
ATOM 570 C CA . LEU A 1 75 ? 6.007 4.787 5.830 1.00 84.31 75 LEU A CA 1
ATOM 571 C C . LEU A 1 75 ? 7.414 5.004 6.363 1.00 84.31 75 LEU A C 1
ATOM 573 O O . LEU A 1 75 ? 8.380 4.821 5.619 1.00 84.31 75 LEU A O 1
ATOM 577 N N . ASP A 1 76 ? 7.506 5.346 7.642 1.00 81.69 76 ASP A N 1
ATOM 578 C CA . ASP A 1 76 ? 8.773 5.481 8.362 1.00 81.69 76 ASP A CA 1
ATOM 579 C C . ASP A 1 76 ? 9.129 4.227 9.178 1.00 81.69 76 ASP A C 1
ATOM 581 O O . ASP A 1 76 ? 10.270 4.072 9.597 1.00 81.69 76 ASP A O 1
ATOM 585 N N . ASP A 1 77 ? 8.195 3.279 9.316 1.00 79.31 77 ASP A N 1
ATOM 586 C CA . ASP A 1 77 ? 8.435 1.953 9.888 1.00 79.31 77 ASP A CA 1
ATOM 587 C C . ASP A 1 77 ? 7.791 0.817 9.062 1.00 79.31 77 ASP A C 1
ATOM 589 O O . ASP A 1 77 ? 7.034 1.030 8.111 1.00 79.31 77 ASP A O 1
ATOM 593 N N . THR A 1 78 ? 8.130 -0.431 9.405 1.00 71.19 78 THR A N 1
ATOM 594 C CA . THR A 1 78 ? 7.684 -1.626 8.660 1.00 71.19 78 THR A CA 1
ATOM 595 C C . THR A 1 78 ? 6.212 -2.002 8.823 1.00 71.19 78 THR A C 1
ATOM 597 O O . THR A 1 78 ? 5.729 -2.811 8.027 1.00 71.19 78 THR A O 1
ATOM 600 N N . GLN A 1 79 ? 5.533 -1.472 9.838 1.00 71.06 79 GLN A N 1
ATOM 601 C CA . GLN A 1 79 ? 4.142 -1.779 10.166 1.00 71.06 79 GLN A CA 1
ATOM 602 C C . GLN A 1 79 ? 3.195 -0.759 9.528 1.00 71.06 79 GLN A C 1
ATOM 604 O O . GLN A 1 79 ? 2.127 -1.114 9.026 1.00 71.06 79 GLN A O 1
ATOM 609 N N . GLY A 1 80 ? 3.621 0.504 9.488 1.00 73.94 80 GLY A N 1
ATOM 610 C CA . GLY A 1 80 ? 2.846 1.601 8.946 1.00 73.94 80 GLY A CA 1
ATOM 611 C C . GLY A 1 80 ? 1.576 1.899 9.749 1.00 73.94 80 GLY A C 1
ATOM 612 O O . GLY A 1 80 ? 1.341 1.339 10.822 1.00 73.94 80 GLY A O 1
ATOM 613 N N . PRO A 1 81 ? 0.693 2.759 9.213 1.00 75.75 81 PRO A N 1
ATOM 614 C CA . PRO A 1 81 ? -0.523 3.172 9.911 1.00 75.75 81 PRO A CA 1
ATOM 615 C C . PRO A 1 81 ? -1.509 2.013 10.136 1.00 75.75 81 PRO A C 1
ATOM 617 O O . PRO A 1 81 ? -2.362 2.085 11.017 1.00 75.75 81 PRO A O 1
ATOM 620 N N . ALA A 1 82 ? -1.384 0.922 9.376 1.00 79.69 82 ALA A N 1
ATOM 621 C CA . ALA A 1 82 ? -2.277 -0.230 9.450 1.00 79.69 82 ALA A CA 1
ATOM 622 C C . ALA A 1 82 ? -2.217 -0.971 10.800 1.00 79.69 82 ALA A C 1
ATOM 624 O O . ALA A 1 82 ? -3.140 -1.716 11.124 1.00 79.69 82 ALA A O 1
ATOM 625 N N . ALA A 1 83 ? -1.169 -0.779 11.607 1.00 78.12 83 ALA A N 1
ATOM 626 C CA . ALA A 1 83 ? -1.071 -1.411 12.925 1.00 78.12 83 ALA A CA 1
ATOM 627 C C . ALA A 1 83 ? -1.996 -0.776 13.968 1.00 78.12 83 ALA A C 1
ATOM 629 O O . ALA A 1 83 ? -2.432 -1.457 14.891 1.00 78.12 83 ALA A O 1
ATOM 630 N N . THR A 1 84 ? -2.295 0.515 13.823 1.00 81.00 84 THR A N 1
ATOM 631 C CA . THR A 1 84 ? -2.966 1.315 14.858 1.00 81.00 84 THR A CA 1
ATOM 632 C C . THR A 1 84 ? -4.293 1.906 14.399 1.00 81.00 84 THR A C 1
ATOM 634 O O . THR A 1 84 ? -5.132 2.242 15.233 1.00 81.00 84 THR A O 1
ATOM 637 N N . ARG A 1 85 ? -4.517 2.011 13.085 1.00 83.44 85 ARG A N 1
ATOM 638 C CA . ARG A 1 85 ? -5.768 2.513 12.514 1.00 83.44 85 ARG A CA 1
ATOM 639 C C . ARG A 1 85 ? -6.907 1.511 12.692 1.00 83.44 85 ARG A C 1
ATOM 641 O O . ARG A 1 85 ? -6.878 0.407 12.144 1.00 83.44 85 ARG A O 1
ATOM 648 N N . ALA A 1 86 ? -7.907 1.902 13.478 1.00 84.19 86 ALA A N 1
ATOM 649 C CA . ALA A 1 86 ? -9.124 1.122 13.702 1.00 84.19 86 ALA A CA 1
ATOM 650 C C . ALA A 1 86 ? -10.130 1.239 12.542 1.00 84.19 86 ALA A C 1
ATOM 652 O O . ALA A 1 86 ? -11.026 0.414 12.440 1.00 84.19 86 ALA A O 1
ATOM 653 N N . ASP A 1 87 ? -9.959 2.237 11.675 1.00 84.62 87 ASP A N 1
ATOM 654 C CA . ASP A 1 87 ? -10.792 2.554 10.510 1.00 84.62 87 ASP A CA 1
ATOM 655 C C . ASP A 1 87 ? -10.337 1.845 9.222 1.00 84.62 87 ASP A C 1
ATOM 657 O O . ASP A 1 87 ? -10.643 2.295 8.124 1.00 84.62 87 ASP A O 1
ATOM 661 N N . VAL A 1 88 ? -9.561 0.765 9.350 1.00 87.38 88 VAL A N 1
ATOM 662 C CA . VAL A 1 88 ? -9.074 -0.032 8.217 1.00 87.38 88 VAL A CA 1
ATOM 663 C C . VAL A 1 88 ? -9.593 -1.454 8.356 1.00 87.38 88 VAL A C 1
ATOM 665 O O . VAL A 1 88 ? -9.353 -2.101 9.379 1.00 87.38 88 VAL A O 1
ATOM 668 N N . ASP A 1 89 ? -10.247 -1.936 7.300 1.00 88.38 89 ASP A N 1
ATOM 669 C CA . ASP A 1 89 ? -10.899 -3.249 7.265 1.00 88.38 89 ASP A CA 1
ATOM 670 C C . ASP A 1 89 ? -10.035 -4.328 6.593 1.00 88.38 89 ASP A C 1
ATOM 672 O O . ASP A 1 89 ? -10.039 -5.493 6.998 1.00 88.38 89 ASP A O 1
ATOM 676 N N . ALA A 1 90 ? -9.240 -3.941 5.591 1.00 89.69 90 ALA A N 1
ATOM 677 C CA . ALA A 1 90 ? -8.503 -4.873 4.745 1.00 89.69 90 ALA A CA 1
ATOM 678 C C . ALA A 1 90 ? -7.058 -4.433 4.465 1.00 89.69 90 ALA A C 1
ATOM 680 O O . ALA A 1 90 ? -6.716 -3.251 4.457 1.00 89.69 90 ALA A O 1
ATOM 681 N N . LEU A 1 91 ? -6.202 -5.416 4.183 1.00 89.88 91 LEU A N 1
ATOM 682 C CA . LEU A 1 91 ? -4.825 -5.247 3.737 1.00 89.88 91 LEU A CA 1
ATOM 683 C C . LEU A 1 91 ? -4.620 -5.980 2.411 1.00 89.88 91 LEU A C 1
ATOM 685 O O . LEU A 1 91 ? -4.737 -7.204 2.338 1.00 89.88 91 LEU A O 1
ATOM 689 N N . VAL A 1 92 ? -4.211 -5.252 1.373 1.00 88.25 92 VAL A N 1
ATOM 690 C CA . VAL A 1 92 ? -3.747 -5.869 0.126 1.00 88.25 92 VAL A CA 1
ATOM 691 C C . VAL A 1 92 ? -2.241 -6.097 0.197 1.00 88.25 92 VAL A C 1
ATOM 693 O O . VAL A 1 92 ? -1.454 -5.151 0.212 1.00 88.25 92 VAL A O 1
ATOM 696 N N . ALA A 1 93 ? -1.828 -7.363 0.234 1.00 86.69 93 ALA A N 1
ATOM 697 C CA . ALA A 1 93 ? -0.432 -7.757 0.385 1.00 86.69 93 ALA A CA 1
ATOM 698 C C . ALA A 1 93 ? 0.093 -8.482 -0.858 1.00 86.69 93 ALA A C 1
ATOM 700 O O . ALA A 1 93 ? -0.613 -9.240 -1.519 1.00 86.69 93 ALA A O 1
ATOM 701 N N . SER A 1 94 ? 1.377 -8.280 -1.162 1.00 83.94 94 SER A N 1
ATOM 702 C CA . SER A 1 94 ? 2.049 -9.029 -2.225 1.00 83.94 94 SER A CA 1
ATOM 703 C C . SER A 1 94 ? 2.021 -10.538 -1.938 1.00 83.94 94 SER A C 1
ATOM 705 O O . SER A 1 94 ? 2.255 -10.930 -0.793 1.00 83.94 94 SER A O 1
ATOM 707 N N . PRO A 1 95 ? 1.834 -11.402 -2.951 1.00 81.56 95 PRO A N 1
ATOM 708 C CA . PRO A 1 95 ? 1.985 -12.860 -2.825 1.00 81.56 95 PRO A CA 1
ATOM 709 C C . PRO A 1 95 ? 3.394 -13.323 -2.412 1.00 81.56 95 PRO A C 1
ATOM 711 O O . PRO A 1 95 ? 3.619 -14.503 -2.154 1.00 81.56 95 PRO A O 1
ATOM 714 N N . GLU A 1 96 ? 4.369 -12.417 -2.326 1.00 82.81 96 GLU A N 1
ATOM 715 C CA . GLU A 1 96 ? 5.699 -12.720 -1.802 1.00 82.81 96 GLU A CA 1
ATOM 716 C C . GLU A 1 96 ? 5.677 -13.167 -0.337 1.00 82.81 96 GLU A C 1
ATOM 718 O O . GLU A 1 96 ? 5.088 -12.513 0.523 1.00 82.81 96 GLU A O 1
ATOM 723 N N . ALA A 1 97 ? 6.449 -14.211 -0.018 1.00 81.69 97 ALA A N 1
ATOM 724 C CA . ALA A 1 97 ? 6.533 -14.764 1.335 1.00 81.69 97 ALA A CA 1
ATOM 725 C C . ALA A 1 97 ? 6.884 -13.716 2.411 1.00 81.69 97 ALA A C 1
ATOM 727 O O . ALA A 1 97 ? 6.326 -13.741 3.507 1.00 81.69 97 ALA A O 1
ATOM 728 N N . LYS A 1 98 ? 7.775 -12.756 2.106 1.00 82.38 98 LYS A N 1
ATOM 729 C CA . LYS A 1 98 ? 8.132 -11.667 3.038 1.00 82.38 98 LYS A CA 1
ATOM 730 C C . LYS A 1 98 ? 6.936 -10.755 3.333 1.00 82.38 98 LYS A C 1
ATOM 732 O O . LYS A 1 98 ? 6.784 -10.328 4.473 1.00 82.38 98 LYS A O 1
ATOM 737 N N . ALA A 1 99 ? 6.105 -10.462 2.334 1.00 83.81 99 ALA A N 1
ATOM 738 C CA . ALA A 1 99 ? 4.916 -9.632 2.502 1.00 83.81 99 ALA A CA 1
ATOM 739 C C . ALA A 1 99 ? 3.819 -10.378 3.272 1.00 83.81 99 ALA A C 1
ATOM 741 O O . ALA A 1 99 ? 3.266 -9.824 4.216 1.00 83.81 99 ALA A O 1
ATOM 742 N N . GLN A 1 100 ? 3.589 -11.653 2.951 1.00 88.25 100 GLN A N 1
ATOM 743 C CA . GLN A 1 100 ? 2.631 -12.500 3.671 1.00 88.25 100 GLN A CA 1
ATOM 744 C C . GLN A 1 100 ? 2.997 -12.661 5.151 1.00 88.25 100 GLN A C 1
ATOM 746 O O . GLN A 1 100 ? 2.142 -12.524 6.023 1.00 88.25 100 GLN A O 1
ATOM 751 N N . ARG A 1 101 ? 4.285 -12.869 5.457 1.00 88.44 101 ARG A N 1
ATOM 752 C CA . ARG A 1 101 ? 4.759 -12.930 6.845 1.00 88.44 101 ARG A CA 1
ATOM 753 C C . ARG A 1 101 ? 4.490 -11.624 7.599 1.00 88.44 101 ARG A C 1
ATOM 755 O O . ARG A 1 101 ? 3.976 -11.673 8.709 1.00 88.44 101 ARG A O 1
ATOM 762 N N . ARG A 1 102 ? 4.779 -10.471 6.985 1.00 87.50 102 ARG A N 1
ATOM 763 C CA . ARG A 1 102 ? 4.502 -9.157 7.591 1.00 87.50 102 ARG A CA 1
ATOM 764 C C . ARG A 1 102 ? 3.009 -8.923 7.823 1.00 87.50 102 ARG A C 1
ATOM 766 O O . ARG A 1 102 ? 2.641 -8.420 8.873 1.00 87.50 102 ARG A O 1
ATOM 773 N N . ALA A 1 103 ? 2.154 -9.321 6.881 1.00 89.94 103 ALA A N 1
ATOM 774 C CA . ALA A 1 103 ? 0.703 -9.220 7.035 1.00 89.94 103 ALA A CA 1
ATOM 775 C C . ALA A 1 103 ? 0.191 -10.062 8.220 1.00 89.94 103 ALA A C 1
ATOM 777 O O . ALA A 1 103 ? -0.670 -9.620 8.981 1.00 89.94 103 ALA A O 1
ATOM 778 N N . TYR A 1 104 ? 0.762 -11.254 8.421 1.00 90.69 104 TYR A N 1
ATOM 779 C CA . TYR A 1 104 ? 0.459 -12.085 9.585 1.00 90.69 104 TYR A CA 1
ATOM 780 C C . TYR A 1 104 ? 0.933 -11.445 10.899 1.00 90.69 104 TYR A C 1
ATOM 782 O O . TYR A 1 104 ? 0.158 -11.354 11.849 1.00 90.69 104 TYR A O 1
ATOM 790 N N . GLU A 1 105 ? 2.184 -10.974 10.950 1.00 91.44 105 GLU A N 1
ATOM 791 C CA . GLU A 1 105 ? 2.756 -10.278 12.114 1.00 91.44 105 GLU A CA 1
ATOM 792 C C . GLU A 1 105 ? 1.918 -9.050 12.507 1.00 91.44 105 GLU A C 1
ATOM 794 O O . GLU A 1 105 ? 1.623 -8.861 13.687 1.00 91.44 105 GLU A O 1
ATOM 799 N N . LEU A 1 106 ? 1.459 -8.275 11.521 1.00 90.38 106 LEU A N 1
ATOM 800 C CA . LEU A 1 106 ? 0.582 -7.124 11.720 1.00 90.38 106 LEU A CA 1
ATOM 801 C C . LEU A 1 106 ? -0.743 -7.517 12.387 1.00 90.38 106 LEU A C 1
ATOM 803 O O . LEU A 1 106 ? -1.162 -6.895 13.361 1.00 90.38 106 LEU A O 1
ATOM 807 N N . ASN A 1 107 ? -1.403 -8.568 11.895 1.00 92.75 107 ASN A N 1
ATOM 808 C CA . ASN A 1 107 ? -2.664 -9.030 12.476 1.00 92.75 107 ASN A CA 1
ATOM 809 C C . ASN A 1 107 ? -2.502 -9.578 13.896 1.00 92.75 107 ASN A C 1
ATOM 811 O O . ASN A 1 107 ? -3.419 -9.439 14.705 1.00 92.75 107 ASN A O 1
ATOM 815 N N . GLN A 1 108 ? -1.349 -10.166 14.218 1.00 92.50 108 GLN A N 1
ATOM 816 C CA . GLN A 1 108 ? -1.038 -10.559 15.591 1.00 92.50 108 GLN A CA 1
ATOM 817 C C . GLN A 1 108 ? -0.915 -9.332 16.500 1.00 92.50 108 GLN A C 1
ATOM 819 O O . GLN A 1 108 ? -1.589 -9.278 17.522 1.00 92.50 108 GLN A O 1
ATOM 824 N N . GLN A 1 109 ? -0.175 -8.303 16.081 1.00 90.44 109 GLN A N 1
ATOM 825 C CA . GLN A 1 109 ? -0.056 -7.053 16.844 1.00 90.44 109 GLN A CA 1
ATOM 826 C C . GLN A 1 109 ? -1.409 -6.357 17.041 1.00 90.44 109 GLN A C 1
ATOM 828 O O . GLN A 1 109 ? -1.708 -5.891 18.138 1.00 90.44 109 GLN A O 1
ATOM 833 N N . ARG A 1 110 ? -2.257 -6.328 16.004 1.00 93.31 110 ARG A N 1
ATOM 834 C CA . ARG A 1 110 ? -3.617 -5.778 16.102 1.00 93.31 110 ARG A CA 1
ATOM 835 C C . ARG A 1 110 ? -4.439 -6.509 17.160 1.00 93.31 110 ARG A C 1
ATOM 837 O O . ARG A 1 110 ? -5.055 -5.855 17.994 1.00 93.31 110 ARG A O 1
ATOM 844 N N . ARG A 1 111 ? -4.397 -7.845 17.180 1.00 92.94 111 ARG A N 1
ATOM 845 C CA . ARG A 1 111 ? -5.085 -8.657 18.199 1.00 92.94 111 ARG A CA 1
ATOM 846 C C . ARG A 1 111 ? -4.572 -8.366 19.605 1.00 92.94 111 ARG A C 1
ATOM 848 O O . ARG A 1 111 ? -5.384 -8.182 20.507 1.00 92.94 111 ARG A O 1
ATOM 855 N N . ASP A 1 112 ? -3.255 -8.277 19.773 1.00 92.88 112 ASP A N 1
ATOM 856 C CA . ASP A 1 112 ? -2.629 -7.968 21.063 1.00 92.88 112 ASP A CA 1
ATOM 857 C C . ASP A 1 112 ? -3.013 -6.561 21.561 1.00 92.88 112 ASP A C 1
ATOM 859 O O . ASP A 1 112 ? -3.155 -6.338 22.762 1.00 92.88 112 ASP A O 1
ATOM 863 N N . ALA A 1 113 ? -3.255 -5.627 20.636 1.00 89.81 113 ALA A N 1
ATOM 864 C CA . ALA A 1 113 ? -3.745 -4.277 20.908 1.00 89.81 113 ALA A CA 1
ATOM 865 C C . ALA A 1 113 ? -5.283 -4.169 21.027 1.00 89.81 113 ALA A C 1
ATOM 867 O O . ALA A 1 113 ? -5.804 -3.068 21.206 1.00 89.81 113 ALA A O 1
ATOM 868 N N . GLY A 1 114 ? -6.025 -5.278 20.924 1.00 92.56 114 GLY A N 1
ATOM 869 C CA . GLY A 1 114 ? -7.492 -5.293 20.999 1.00 92.56 114 GLY A CA 1
ATOM 870 C C . GLY A 1 114 ? -8.213 -4.794 19.739 1.00 92.56 114 GLY A C 1
ATOM 871 O O . GLY A 1 114 ? -9.412 -4.527 19.788 1.00 92.56 114 GLY A O 1
ATOM 872 N N . LEU A 1 115 ? -7.507 -4.670 18.614 1.00 93.00 115 LEU A N 1
ATOM 873 C CA . LEU A 1 115 ? -8.060 -4.304 17.311 1.00 93.00 115 LEU A CA 1
ATOM 874 C C . LEU A 1 115 ? -8.508 -5.540 16.522 1.00 93.00 115 LEU A C 1
ATOM 876 O O . LEU A 1 115 ? -7.948 -6.634 16.636 1.00 93.00 115 LEU A O 1
ATOM 880 N N . HIS A 1 116 ? -9.496 -5.343 15.648 1.00 91.31 116 HIS A N 1
ATOM 881 C CA . HIS A 1 116 ? -9.930 -6.380 14.719 1.00 91.31 116 HIS A CA 1
ATOM 882 C C . HIS A 1 116 ? -8.822 -6.697 13.701 1.00 91.31 116 HIS A C 1
ATOM 884 O O . HIS A 1 116 ? -8.196 -5.769 13.174 1.00 91.31 116 HIS A O 1
ATOM 890 N N . PRO A 1 117 ? -8.554 -7.983 13.409 1.00 93.00 117 PRO A N 1
ATOM 891 C CA . PRO A 1 117 ? -7.614 -8.353 12.358 1.00 93.00 117 PRO A CA 1
ATOM 892 C C . PRO A 1 117 ? -8.135 -7.884 10.994 1.00 93.00 117 PRO A C 1
ATOM 894 O O . PRO A 1 117 ? -9.334 -7.936 10.740 1.00 93.00 117 PRO A O 1
ATOM 897 N N . LEU A 1 118 ? -7.220 -7.462 10.129 1.00 92.50 118 LEU A N 1
ATOM 898 C CA . LEU A 1 118 ? -7.494 -7.066 8.753 1.00 92.50 118 LEU A CA 1
ATOM 899 C C . LEU A 1 118 ? -7.758 -8.293 7.882 1.00 92.50 118 LEU A C 1
ATOM 901 O O . LEU A 1 118 ? -7.050 -9.305 7.998 1.00 92.50 118 LEU A O 1
ATOM 905 N N . GLU A 1 119 ? -8.703 -8.176 6.955 1.00 91.12 119 GLU A N 1
ATOM 906 C CA . GLU A 1 119 ? -8.846 -9.136 5.864 1.00 91.12 119 GLU A CA 1
ATOM 907 C C . GLU A 1 119 ? -7.659 -9.007 4.900 1.00 91.12 119 GLU A C 1
ATOM 909 O O . GLU A 1 119 ? -7.385 -7.934 4.365 1.00 91.12 11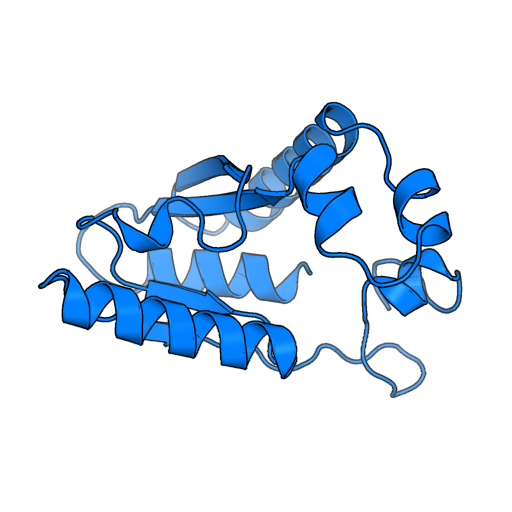9 GLU A O 1
ATOM 914 N N . ILE A 1 120 ? -6.911 -10.093 4.689 1.00 90.88 120 ILE A N 1
ATOM 915 C CA . ILE A 1 120 ? -5.728 -10.069 3.822 1.00 90.88 120 ILE A CA 1
ATOM 916 C C . ILE A 1 120 ? -6.126 -10.511 2.414 1.00 90.88 120 ILE A C 1
ATOM 918 O O . ILE A 1 120 ? -6.389 -11.691 2.176 1.00 90.88 120 ILE A O 1
ATOM 922 N N . HIS A 1 121 ? -6.069 -9.594 1.450 1.00 89.62 121 HIS A N 1
ATOM 923 C CA . HIS A 1 121 ? -6.201 -9.927 0.035 1.00 89.62 121 HIS A CA 1
ATOM 924 C C . HIS A 1 121 ? -4.835 -10.034 -0.627 1.00 89.62 121 HIS A C 1
ATOM 926 O O . HIS A 1 121 ? -4.004 -9.130 -0.556 1.00 89.62 121 HIS A O 1
ATOM 932 N N . THR A 1 122 ? -4.627 -11.134 -1.342 1.00 85.81 122 THR A N 1
ATOM 933 C CA . THR A 1 122 ? -3.375 -11.397 -2.047 1.00 85.81 122 THR A CA 1
ATOM 934 C C . THR A 1 122 ? -3.672 -11.612 -3.526 1.00 85.81 122 THR A C 1
ATOM 936 O O . THR A 1 122 ? -4.242 -12.648 -3.875 1.00 85.81 122 THR A O 1
ATOM 939 N N . PRO A 1 123 ? -3.343 -10.661 -4.417 1.00 82.44 123 PRO A N 1
ATOM 940 C CA . PRO A 1 123 ? -3.486 -10.891 -5.845 1.00 82.44 123 PRO A CA 1
ATOM 941 C C . PRO A 1 123 ? -2.463 -11.933 -6.322 1.00 82.44 123 PRO A C 1
ATOM 943 O O . PRO A 1 123 ? -1.395 -12.074 -5.718 1.00 82.44 123 PRO A O 1
ATOM 946 N N . PRO A 1 124 ? -2.757 -12.659 -7.412 1.00 76.31 124 PRO A N 1
ATOM 947 C CA . PRO A 1 124 ? -1.816 -13.609 -7.989 1.00 76.31 124 PRO A CA 1
ATOM 948 C C . PRO A 1 124 ? -0.550 -12.906 -8.495 1.00 76.31 124 PRO A C 1
ATOM 950 O O . PRO A 1 124 ? -0.533 -11.700 -8.761 1.00 76.31 124 PRO A O 1
ATOM 953 N N . PHE A 1 125 ? 0.526 -13.676 -8.656 1.00 75.94 125 PHE A N 1
ATOM 954 C CA . PHE A 1 125 ? 1.719 -13.178 -9.329 1.00 75.94 125 PHE A CA 1
ATOM 955 C C . PHE A 1 125 ? 1.403 -12.816 -10.782 1.00 75.94 125 PHE A C 1
ATOM 957 O O . PHE A 1 125 ? 0.767 -13.589 -11.493 1.00 75.94 125 PHE A O 1
ATOM 964 N N . VAL A 1 126 ? 1.894 -11.658 -11.224 1.00 75.94 126 VAL A N 1
ATOM 965 C CA . VAL A 1 126 ? 1.904 -11.303 -12.646 1.00 75.94 126 VAL A CA 1
ATOM 966 C C . VAL A 1 126 ? 3.150 -11.915 -13.275 1.00 75.94 126 VAL A C 1
ATOM 968 O O . VAL A 1 126 ? 4.237 -11.834 -12.695 1.00 75.94 126 VAL A O 1
ATOM 971 N N . VAL A 1 127 ? 2.979 -12.550 -14.428 1.00 74.56 127 VAL A N 1
ATOM 972 C CA . VAL A 1 127 ? 4.037 -13.224 -15.188 1.00 74.56 127 VAL A CA 1
ATOM 973 C C . VAL A 1 127 ? 4.433 -12.325 -16.362 1.00 74.56 127 VAL A C 1
ATOM 975 O O . VAL A 1 127 ? 3.552 -11.740 -16.984 1.00 74.56 127 VAL A O 1
ATOM 978 N N . ALA A 1 128 ? 5.736 -12.173 -16.593 1.00 75.12 128 ALA A N 1
ATOM 979 C CA . ALA A 1 128 ? 6.321 -11.470 -17.733 1.00 75.12 128 ALA A CA 1
ATOM 980 C C . ALA A 1 128 ? 6.207 -12.310 -19.017 1.00 75.12 128 ALA A C 1
ATOM 982 O O . ALA A 1 128 ? 5.857 -13.495 -18.961 1.00 75.12 128 ALA A O 1
ATOM 983 N N . GLU A 1 129 ? 6.546 -11.729 -20.171 1.00 74.88 129 GLU A N 1
ATOM 984 C CA . GLU A 1 129 ? 6.546 -12.447 -21.457 1.00 74.88 129 GLU A CA 1
ATOM 985 C C . GLU A 1 129 ? 7.449 -13.693 -21.452 1.00 74.88 129 GLU A C 1
ATOM 987 O O . GLU A 1 129 ? 7.158 -14.690 -22.113 1.00 74.88 129 GLU A O 1
ATOM 992 N N . ASP A 1 130 ? 8.510 -13.677 -20.645 1.00 74.56 130 ASP A N 1
ATOM 993 C CA . ASP A 1 130 ? 9.457 -14.783 -20.487 1.00 74.56 130 ASP A CA 1
ATOM 994 C C . ASP A 1 130 ? 8.935 -15.964 -19.640 1.00 74.56 130 ASP A C 1
ATOM 996 O O . ASP A 1 130 ? 9.679 -16.902 -19.339 1.00 74.56 130 ASP A O 1
ATOM 1000 N N . GLY A 1 131 ? 7.666 -15.927 -19.218 1.00 73.81 131 GLY A N 1
ATOM 1001 C CA . GLY A 1 131 ? 7.043 -16.970 -18.402 1.00 73.81 131 GLY A CA 1
ATOM 1002 C C . GLY A 1 131 ? 7.475 -16.960 -16.932 1.00 73.81 131 GLY A C 1
ATOM 1003 O O . GLY A 1 131 ? 7.026 -17.800 -16.148 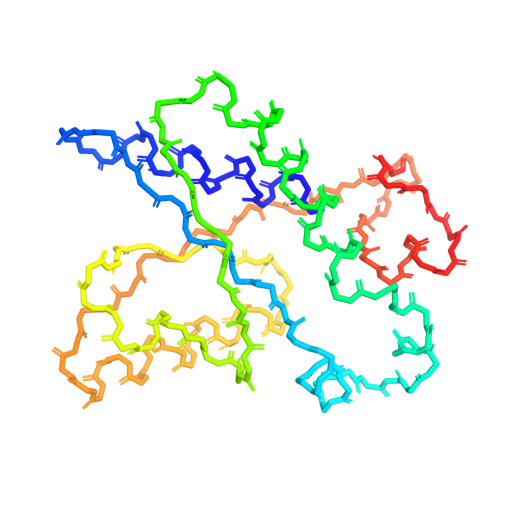1.00 73.81 131 GLY A O 1
ATOM 1004 N N . THR A 1 132 ? 8.309 -16.001 -16.527 1.00 76.56 132 THR A N 1
ATOM 1005 C CA . THR A 1 132 ? 8.761 -15.813 -15.150 1.00 76.56 132 THR A CA 1
ATOM 1006 C C . THR A 1 132 ? 8.038 -14.630 -14.514 1.00 76.56 132 THR A C 1
ATOM 1008 O O . THR A 1 132 ? 7.608 -13.682 -15.156 1.00 76.56 132 THR A O 1
ATOM 1011 N N . ARG A 1 133 ? 7.864 -14.663 -13.195 1.00 79.56 133 ARG A N 1
ATOM 1012 C CA . ARG A 1 133 ? 7.181 -13.599 -12.454 1.00 79.56 133 ARG A CA 1
ATOM 1013 C C . ARG A 1 133 ? 7.832 -12.214 -12.648 1.00 79.56 133 ARG A C 1
ATOM 1015 O O . ARG A 1 133 ? 9.049 -12.070 -12.496 1.00 79.56 133 ARG A O 1
ATOM 1022 N N . ILE A 1 134 ? 6.998 -11.180 -12.801 1.00 74.69 134 ILE A N 1
ATOM 1023 C CA . ILE A 1 134 ? 7.395 -9.770 -12.684 1.00 74.69 134 ILE A CA 1
ATOM 1024 C C . ILE A 1 134 ? 7.744 -9.456 -11.225 1.00 74.69 134 ILE A C 1
ATOM 1026 O O . ILE A 1 134 ? 6.930 -9.641 -10.314 1.00 74.69 134 ILE A O 1
ATOM 1030 N N . SER A 1 135 ? 8.943 -8.924 -10.984 1.00 73.31 135 SER A N 1
ATOM 1031 C CA . SER A 1 135 ? 9.345 -8.450 -9.656 1.00 73.31 135 SER A CA 1
ATOM 1032 C C . SER A 1 135 ? 10.148 -7.157 -9.739 1.00 73.31 135 SER A C 1
ATOM 1034 O O . SER A 1 135 ? 10.869 -6.919 -10.704 1.00 73.31 135 SER A O 1
ATOM 1036 N N . SER A 1 136 ? 10.061 -6.331 -8.693 1.00 70.88 136 SER A N 1
ATOM 1037 C CA . SER A 1 136 ? 10.769 -5.042 -8.623 1.00 70.88 136 SER A CA 1
ATOM 1038 C C . SER A 1 136 ? 12.281 -5.170 -8.782 1.00 70.88 136 SER A C 1
ATOM 1040 O O . SER A 1 136 ? 12.925 -4.232 -9.233 1.00 70.88 136 SER A O 1
ATOM 1042 N N . THR A 1 137 ? 12.850 -6.295 -8.345 1.00 74.56 137 THR A N 1
ATOM 1043 C CA . THR A 1 137 ? 14.282 -6.573 -8.477 1.00 74.56 137 THR A CA 1
ATOM 1044 C C . THR A 1 137 ? 14.648 -6.786 -9.938 1.00 74.56 137 THR A C 1
ATOM 1046 O O . THR A 1 137 ? 15.542 -6.114 -10.428 1.00 74.56 137 THR A O 1
ATOM 1049 N N . ARG A 1 138 ? 13.893 -7.621 -10.659 1.00 76.81 138 ARG A N 1
ATOM 1050 C CA . ARG A 1 138 ? 14.137 -7.903 -12.081 1.00 76.81 138 ARG A CA 1
ATOM 1051 C C . ARG A 1 138 ? 13.984 -6.662 -12.959 1.00 76.81 138 ARG A C 1
ATOM 1053 O O . ARG A 1 138 ? 14.852 -6.397 -13.780 1.00 76.81 138 ARG A O 1
ATOM 1060 N N . ILE A 1 139 ? 12.943 -5.859 -12.710 1.00 74.94 139 ILE A N 1
ATOM 1061 C CA . ILE A 1 139 ? 12.742 -4.569 -13.394 1.00 74.94 139 ILE A CA 1
ATOM 1062 C C . ILE A 1 139 ? 13.964 -3.665 -13.205 1.00 74.94 139 ILE A C 1
ATOM 1064 O O . ILE A 1 139 ? 14.483 -3.073 -14.143 1.00 74.94 139 ILE A O 1
ATOM 1068 N N . ARG A 1 140 ? 14.452 -3.566 -11.967 1.00 73.56 140 ARG A N 1
ATOM 1069 C CA . ARG A 1 140 ? 15.578 -2.697 -11.622 1.00 73.56 140 ARG A CA 1
ATOM 1070 C C . ARG A 1 140 ? 16.923 -3.212 -12.135 1.00 73.56 140 ARG A C 1
ATOM 1072 O O . ARG A 1 140 ? 17.771 -2.405 -12.492 1.00 73.56 140 ARG A O 1
ATOM 1079 N N . ASN A 1 141 ? 17.085 -4.527 -12.225 1.00 77.81 141 ASN A N 1
ATOM 1080 C CA . ASN A 1 141 ? 18.228 -5.155 -12.880 1.00 77.81 141 ASN A CA 1
ATOM 1081 C C . ASN A 1 141 ? 18.185 -5.014 -14.414 1.00 77.81 141 ASN A C 1
ATOM 1083 O O . ASN A 1 141 ? 19.131 -5.428 -15.078 1.00 77.81 141 ASN A O 1
ATOM 1087 N N . GLY A 1 142 ? 17.102 -4.464 -14.981 1.00 75.12 142 GLY A N 1
ATOM 1088 C CA . GLY A 1 142 ? 16.901 -4.362 -16.426 1.00 75.12 142 GLY A CA 1
ATOM 1089 C C . GLY A 1 142 ? 16.620 -5.705 -17.102 1.00 75.12 142 GLY A C 1
ATOM 1090 O O . GLY A 1 142 ? 16.760 -5.811 -18.314 1.00 75.12 142 GLY A O 1
ATOM 1091 N N . GLU A 1 143 ? 16.252 -6.736 -16.334 1.00 80.56 143 GLU A N 1
ATOM 1092 C CA . GLU A 1 143 ? 15.915 -8.057 -16.878 1.00 80.56 143 GLU A CA 1
ATOM 1093 C C . GLU A 1 143 ? 14.588 -8.036 -17.648 1.00 80.56 143 GLU A C 1
ATOM 1095 O O . GLU A 1 143 ? 14.420 -8.801 -18.589 1.00 80.56 143 GLU A O 1
ATOM 1100 N N . ILE A 1 144 ? 13.657 -7.181 -17.217 1.00 75.31 144 ILE A N 1
ATOM 1101 C CA . ILE A 1 144 ? 12.321 -6.968 -17.788 1.00 75.31 144 ILE A CA 1
ATOM 1102 C C . ILE A 1 144 ? 11.948 -5.489 -17.636 1.00 75.31 144 ILE A C 1
ATOM 1104 O O . ILE A 1 144 ? 12.514 -4.798 -16.782 1.00 75.31 144 ILE A O 1
ATOM 1108 N N . ASP A 1 145 ? 10.984 -4.995 -18.410 1.00 74.62 145 ASP A N 1
ATOM 1109 C CA . ASP A 1 145 ? 10.433 -3.654 -18.200 1.00 74.62 145 ASP A CA 1
ATOM 1110 C C . ASP A 1 145 ? 9.284 -3.655 -17.164 1.00 74.62 145 ASP A C 1
ATOM 1112 O O . ASP A 1 145 ? 8.971 -4.665 -16.529 1.00 74.62 145 ASP A O 1
ATOM 1116 N N . VAL A 1 146 ? 8.671 -2.491 -16.922 1.00 64.81 146 VAL A N 1
ATOM 1117 C CA . VAL A 1 146 ? 7.583 -2.343 -15.932 1.00 64.81 146 VAL A CA 1
ATOM 1118 C C . VAL A 1 146 ? 6.275 -3.039 -16.336 1.00 64.81 146 VAL A C 1
ATOM 1120 O O . VAL A 1 146 ? 5.395 -3.208 -15.483 1.00 64.81 146 VAL A O 1
ATOM 1123 N N . HIS A 1 147 ? 6.152 -3.431 -17.604 1.00 65.94 147 HIS A N 1
ATOM 1124 C CA . HIS A 1 147 ? 5.022 -4.147 -18.186 1.00 65.94 147 HIS A CA 1
ATOM 1125 C C . HIS A 1 147 ? 5.250 -5.663 -18.236 1.00 65.94 147 HIS A C 1
ATOM 1127 O O . HIS A 1 147 ? 4.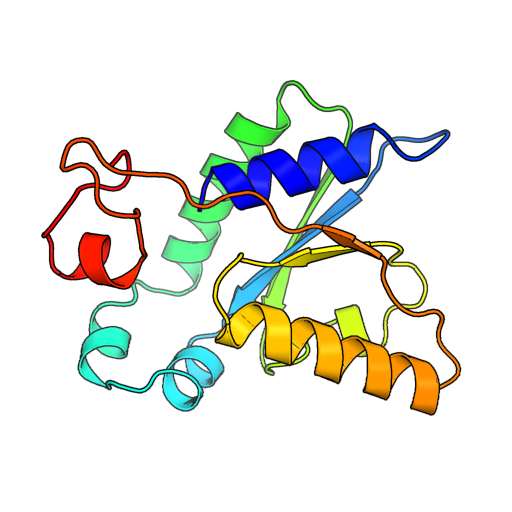262 -6.396 -18.172 1.00 65.94 147 HIS A O 1
ATOM 1133 N N . GLY A 1 148 ? 6.510 -6.104 -18.165 1.00 56.81 148 GLY A N 1
ATOM 1134 C CA . GLY A 1 148 ? 6.905 -7.503 -18.006 1.00 56.81 148 GLY A CA 1
ATOM 1135 C C . 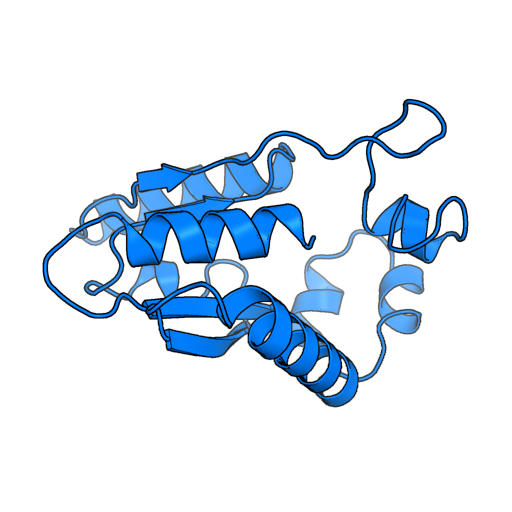GLY A 1 148 ? 7.524 -8.073 -19.258 1.00 56.81 148 GLY A C 1
ATOM 1136 O O . GLY A 1 148 ? 6.815 -8.113 -20.277 1.00 56.81 148 GLY A O 1
#

Sequence (148 aa):
HRALLHKAFQTASHDGSGDGHVIVGLTSPELATETRSDPTHVEQLGAYDDRRSALASELDQLGEPYTATYEIVRLDDTQGPAATRADVDALVASPEAKAQRRAYELNQQRRDAGLHPLEIHTPPFVVAEDGTRISSTRIRNGEIDVHG

Secondary structure (DSSP, 8-state):
-HHHHHHHHHHHHHSSSS--EEEEEEEPHHHHHHH-S-SHHHHTSPPHHHHHHHHHHHHHHHHTT---EEEEEEESSSS-GGGT-TT--EEE--SSHHHHHHHHHHHHHHHHTTPPPPEEE-PPPPBPTTSSB--HHHHHTTSS-S--

Foldseek 3Di:
DLQLLLVQLVVQQPPDDDQGEAEAEDEDLQQCCVVDPDNVVSVLDDDSVVVVVVVVVSNVVSCVVGSHYYDYDYDPDLQPPLLPDLPAAADEFEPDPVRVVSLVVSQVSCVVVVHHRHHYHYDDFDADPVRHGDDPVCCSVVVGPPRD

pLDDT: mean 80.73, std 10.24, range [49.25, 93.31]

Radius of gyration: 15.76 Å; chains: 1; bounding box: 46×30×42 Å